Protein AF-A0A1Y3QSV6-F1 (afdb_monomer_lite)

pLDDT: mean 78.5, std 16.82, range [37.03, 97.62]

Radius of gyration: 18.64 Å; chains: 1; bounding box: 68×26×40 Å

Sequence (169 aa):
MNVQTAAFTCRRCGRPLRDPESIQRGIGPVCAGYEAAWQLTQADGGESTIAVTVNDAQAHPTALKHIVCHSPTGMEWGYAGSGPADLALSILAHYLGEEDAVERYLHSSNWVHMEQPVAIRLHHEFKDQFISHWGNSWRITGEQIASWLAYHGIEAPVRDVVYEGRRAL

Secondary structure (DSSP, 8-state):
--------B-TTT-PBP-SHHHHHHTS-HHHHHHHHHHHHHHH-----SEEEEEEETTS--EEPP---SS-TT----SSSSHHHHHHHHHHHHHHHT-HHHHHHHHH-S-GGG-PPPHHHHHHHHHHHHTGGG--SEEEEEHHHHHHHHHHTT---PPP-EEEEEEE--

Structure (mmCIF, N/CA/C/O backbone):
data_AF-A0A1Y3QSV6-F1
#
_entry.id   AF-A0A1Y3QSV6-F1
#
loop_
_atom_site.group_PDB
_atom_site.id
_atom_site.type_symbol
_atom_site.label_atom_id
_atom_site.label_alt_id
_atom_site.label_comp_id
_atom_site.label_asym_id
_atom_site.label_entity_id
_atom_site.label_seq_id
_atom_site.pdbx_PDB_ins_code
_atom_site.Cartn_x
_atom_site.Cartn_y
_atom_site.Cartn_z
_atom_site.occupancy
_atom_site.B_iso_or_equiv
_atom_site.auth_seq_id
_atom_site.auth_comp_id
_atom_site.auth_asym_id
_atom_site.auth_atom_id
_atom_site.pdbx_PDB_model_num
ATOM 1 N N . MET A 1 1 ? 51.320 9.339 -2.775 1.00 37.69 1 MET A N 1
ATOM 2 C CA . MET A 1 1 ? 50.201 10.215 -3.184 1.00 37.69 1 MET A CA 1
ATOM 3 C C . MET A 1 1 ? 48.932 9.389 -3.063 1.00 37.69 1 MET A C 1
ATOM 5 O O . MET A 1 1 ? 48.808 8.411 -3.785 1.00 37.69 1 MET A O 1
ATOM 9 N N . ASN A 1 2 ? 48.071 9.685 -2.085 1.00 37.50 2 ASN A N 1
ATOM 10 C CA . ASN A 1 2 ? 46.799 8.976 -1.921 1.00 37.50 2 ASN A CA 1
ATOM 11 C C . ASN A 1 2 ? 45.857 9.413 -3.041 1.00 37.50 2 ASN A C 1
ATOM 13 O O . ASN A 1 2 ? 45.439 10.568 -3.076 1.00 37.50 2 ASN A O 1
ATOM 17 N N . VAL A 1 3 ? 45.547 8.502 -3.960 1.00 42.47 3 VAL A N 1
ATOM 18 C CA . VAL A 1 3 ? 44.494 8.713 -4.952 1.00 42.47 3 VAL A CA 1
ATOM 19 C C . VAL A 1 3 ? 43.172 8.574 -4.204 1.00 42.47 3 VAL A C 1
ATOM 21 O O . VAL A 1 3 ? 42.756 7.468 -3.872 1.00 42.47 3 VAL A O 1
ATOM 24 N N . GLN A 1 4 ? 42.546 9.700 -3.858 1.00 45.25 4 GLN A N 1
ATOM 25 C CA . GLN A 1 4 ? 41.160 9.710 -3.401 1.00 45.25 4 GLN A CA 1
ATOM 26 C C . GLN A 1 4 ? 40.287 9.224 -4.559 1.00 45.25 4 GLN A C 1
ATOM 28 O O . GLN A 1 4 ? 40.040 9.956 -5.514 1.00 45.25 4 GLN A O 1
ATOM 33 N N . THR A 1 5 ? 39.842 7.973 -4.500 1.00 52.62 5 THR A N 1
ATOM 34 C CA . THR A 1 5 ? 38.820 7.461 -5.409 1.00 52.62 5 THR A CA 1
ATOM 35 C C . THR A 1 5 ? 37.530 8.221 -5.115 1.00 52.62 5 THR A C 1
ATOM 37 O O . THR A 1 5 ? 36.971 8.089 -4.026 1.00 52.62 5 THR A O 1
ATOM 40 N N . ALA A 1 6 ? 37.075 9.059 -6.047 1.00 59.62 6 ALA A N 1
ATOM 41 C CA . ALA A 1 6 ? 35.796 9.741 -5.910 1.00 59.62 6 ALA A CA 1
ATOM 42 C C . ALA A 1 6 ? 34.687 8.688 -5.756 1.00 59.62 6 ALA A C 1
ATOM 44 O O . ALA A 1 6 ? 34.521 7.817 -6.611 1.00 59.62 6 ALA A O 1
ATOM 45 N N . ALA A 1 7 ? 33.955 8.732 -4.643 1.00 71.62 7 ALA A N 1
ATOM 46 C CA . ALA A 1 7 ? 32.805 7.868 -4.437 1.00 71.62 7 ALA A CA 1
ATOM 47 C C . ALA A 1 7 ? 31.663 8.368 -5.330 1.00 71.62 7 ALA A C 1
ATOM 49 O O . ALA A 1 7 ? 30.997 9.350 -5.009 1.00 71.62 7 ALA A O 1
ATOM 50 N N . PHE A 1 8 ? 31.456 7.715 -6.471 1.00 83.69 8 PHE A N 1
ATOM 51 C CA . PHE A 1 8 ? 30.314 7.999 -7.333 1.00 83.69 8 PHE A CA 1
ATOM 52 C C . PHE A 1 8 ? 29.045 7.465 -6.673 1.00 83.69 8 PHE A C 1
ATOM 54 O O . PHE A 1 8 ? 28.980 6.292 -6.305 1.00 83.69 8 PHE A O 1
ATOM 61 N N . THR A 1 9 ? 28.035 8.313 -6.513 1.00 87.00 9 THR A N 1
ATOM 62 C CA . THR A 1 9 ? 26.745 7.948 -5.921 1.00 87.00 9 THR A CA 1
ATOM 63 C C . THR A 1 9 ? 25.612 8.203 -6.903 1.00 87.00 9 THR A C 1
ATOM 65 O O . THR A 1 9 ? 25.689 9.052 -7.788 1.00 87.00 9 THR A O 1
ATOM 68 N N . CYS A 1 10 ? 24.550 7.417 -6.774 1.00 79.75 10 CYS A N 1
ATOM 69 C CA . CYS A 1 10 ? 23.338 7.570 -7.554 1.00 79.75 10 CYS A CA 1
ATOM 70 C C . CYS A 1 10 ? 22.692 8.917 -7.228 1.00 79.75 10 CYS A C 1
ATOM 72 O O . CYS A 1 10 ? 22.276 9.122 -6.089 1.00 79.75 10 CYS A O 1
ATOM 74 N N . ARG A 1 11 ? 22.515 9.791 -8.224 1.00 86.31 11 ARG A N 1
ATOM 75 C CA . ARG A 1 11 ? 21.886 11.111 -8.037 1.00 86.31 11 ARG A CA 1
ATOM 76 C C . ARG A 1 11 ? 20.461 11.062 -7.475 1.00 86.31 11 ARG A C 1
ATOM 78 O O . ARG A 1 11 ? 19.998 12.050 -6.927 1.00 86.31 11 ARG A O 1
ATOM 85 N N . ARG A 1 12 ? 19.775 9.918 -7.610 1.00 67.50 12 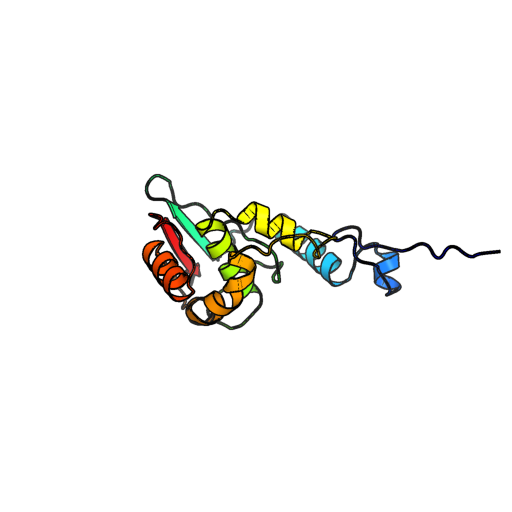ARG A N 1
ATOM 86 C CA . ARG A 1 12 ? 18.395 9.715 -7.140 1.00 67.50 12 ARG A CA 1
ATOM 87 C C . ARG A 1 12 ? 18.299 9.132 -5.730 1.00 67.50 12 ARG A C 1
ATOM 89 O O . ARG A 1 12 ? 17.453 9.563 -4.963 1.00 67.50 12 ARG A O 1
ATOM 96 N N . CYS A 1 13 ? 19.108 8.125 -5.396 1.00 70.06 13 CYS A N 1
ATOM 97 C CA . CYS A 1 13 ? 18.979 7.388 -4.127 1.00 70.06 13 CYS A CA 1
ATOM 98 C C . CYS A 1 13 ? 20.231 7.422 -3.241 1.00 70.06 13 CYS A C 1
ATOM 100 O O . CYS A 1 13 ? 20.280 6.732 -2.228 1.00 70.06 13 CYS A O 1
ATOM 102 N N . GLY A 1 14 ? 21.284 8.135 -3.646 1.00 74.50 14 GLY A N 1
ATOM 103 C CA . GLY A 1 14 ? 22.527 8.285 -2.883 1.00 74.50 14 GLY A CA 1
ATOM 104 C C . GLY A 1 14 ? 23.409 7.032 -2.788 1.00 74.50 14 GLY A C 1
ATOM 105 O O . GLY A 1 14 ? 24.538 7.121 -2.311 1.00 74.50 14 GLY A O 1
ATOM 106 N N . ARG A 1 15 ? 22.952 5.861 -3.259 1.00 78.06 15 ARG A N 1
ATOM 107 C CA . ARG A 1 15 ? 23.725 4.607 -3.176 1.00 78.06 15 ARG A CA 1
ATOM 108 C C . ARG A 1 15 ? 25.003 4.653 -4.030 1.00 78.06 15 ARG A C 1
ATOM 110 O O . ARG A 1 15 ? 24.948 5.191 -5.137 1.00 78.06 15 ARG A O 1
ATOM 117 N N . PRO A 1 16 ? 26.121 4.042 -3.587 1.00 79.25 16 PRO A N 1
ATOM 118 C CA . PRO A 1 16 ? 27.352 3.980 -4.373 1.00 79.25 16 PRO A CA 1
ATOM 119 C C . PRO A 1 16 ? 27.157 3.275 -5.716 1.00 79.25 16 PRO A C 1
ATOM 121 O O . PRO A 1 16 ? 26.569 2.193 -5.787 1.00 79.25 16 PRO A O 1
ATOM 124 N N . LEU A 1 17 ? 27.704 3.86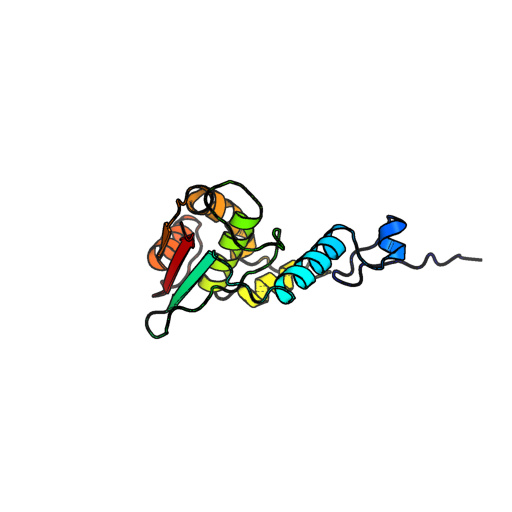6 -6.770 1.00 80.69 17 LEU A N 1
ATOM 125 C CA . LEU A 1 17 ? 27.737 3.320 -8.118 1.00 80.69 17 LEU A CA 1
ATOM 126 C C . LEU A 1 17 ? 29.077 2.624 -8.336 1.00 80.69 17 LEU A C 1
ATOM 128 O O . LEU A 1 17 ? 30.133 3.182 -8.049 1.00 80.69 17 LEU A O 1
ATOM 132 N N . ARG A 1 18 ? 29.017 1.381 -8.813 1.00 81.00 18 ARG A N 1
ATOM 133 C CA . ARG A 1 18 ? 30.202 0.531 -9.034 1.00 81.00 18 ARG A CA 1
ATOM 134 C C . ARG A 1 18 ? 30.380 0.131 -10.493 1.00 81.00 18 ARG A C 1
ATOM 136 O O . ARG A 1 18 ? 31.486 -0.175 -10.913 1.00 81.00 18 ARG A O 1
ATOM 143 N N . ASP A 1 19 ? 29.285 0.132 -11.237 1.00 82.00 19 ASP A N 1
ATOM 144 C CA . ASP A 1 19 ? 29.258 -0.164 -12.659 1.00 82.00 19 ASP A CA 1
ATOM 145 C C . ASP A 1 19 ? 29.623 1.097 -13.477 1.00 82.00 19 ASP A C 1
ATOM 147 O O . ASP A 1 19 ? 29.040 2.157 -13.219 1.00 82.00 19 ASP A O 1
ATOM 151 N N . PRO A 1 20 ? 30.563 1.017 -14.442 1.00 86.06 20 PRO A N 1
ATOM 152 C CA . PRO A 1 20 ? 30.998 2.161 -15.244 1.00 86.06 20 PRO A CA 1
ATOM 153 C C . PRO A 1 20 ? 29.872 2.880 -15.994 1.00 86.06 20 PRO A C 1
ATOM 155 O O . PRO A 1 20 ? 29.874 4.109 -16.034 1.00 86.06 20 PRO A O 1
ATOM 158 N N . GLU A 1 21 ? 28.894 2.151 -16.540 1.00 82.62 21 GLU A N 1
ATOM 159 C CA . GLU A 1 21 ? 27.766 2.751 -17.268 1.00 82.62 21 GLU A CA 1
ATOM 160 C C . GLU A 1 21 ? 26.892 3.585 -16.320 1.00 82.62 21 GLU A C 1
ATOM 162 O O . GLU A 1 21 ? 26.508 4.718 -16.609 1.00 82.62 21 GLU A O 1
ATOM 167 N N . SER A 1 22 ? 26.638 3.056 -15.127 1.00 79.69 22 SER A N 1
ATOM 168 C CA . SER A 1 22 ? 25.887 3.741 -14.079 1.00 79.69 22 SER A CA 1
ATOM 169 C C . SER A 1 22 ? 26.631 4.963 -13.545 1.00 79.69 22 SER A C 1
ATOM 171 O O . SER A 1 22 ? 26.005 6.002 -13.337 1.00 79.69 22 SER A O 1
ATOM 173 N N . ILE A 1 23 ? 27.953 4.861 -13.360 1.00 87.25 23 ILE A N 1
ATOM 174 C CA . ILE A 1 23 ? 28.828 5.982 -12.982 1.00 87.25 23 ILE A CA 1
ATOM 175 C C . ILE A 1 23 ? 28.761 7.082 -14.044 1.00 87.25 23 ILE A C 1
ATOM 177 O O . ILE A 1 23 ? 28.535 8.241 -13.704 1.00 87.25 23 ILE A O 1
ATOM 181 N N . GLN A 1 24 ? 28.886 6.717 -15.321 1.00 89.31 24 GLN A N 1
ATOM 182 C CA . GLN A 1 24 ? 28.803 7.649 -16.444 1.00 89.31 24 GLN A CA 1
ATOM 183 C C . GLN A 1 24 ? 27.430 8.331 -16.520 1.00 89.31 24 GLN A C 1
ATOM 185 O O . GLN A 1 24 ? 27.349 9.533 -16.765 1.00 89.31 24 GLN A O 1
ATOM 190 N N . ARG A 1 25 ? 26.347 7.587 -16.268 1.00 85.06 25 ARG A N 1
ATOM 191 C CA . ARG A 1 25 ? 24.978 8.123 -16.237 1.00 85.06 25 ARG A CA 1
ATOM 192 C C . ARG A 1 25 ? 24.680 8.927 -14.962 1.00 85.06 25 ARG A C 1
ATOM 194 O O . ARG A 1 25 ? 23.694 9.662 -14.921 1.00 85.06 25 ARG A O 1
ATOM 201 N N . GLY A 1 26 ? 25.492 8.780 -13.913 1.00 88.75 26 GLY A N 1
ATOM 202 C CA . GLY A 1 26 ? 25.285 9.381 -12.590 1.00 88.75 26 GLY A CA 1
ATOM 203 C C . GLY A 1 26 ? 24.074 8.824 -11.831 1.00 88.75 26 GLY A C 1
ATOM 204 O O . GLY A 1 26 ? 23.625 9.414 -10.850 1.00 88.75 26 GLY A O 1
ATOM 205 N N . ILE A 1 27 ? 23.501 7.708 -12.283 1.00 83.62 27 ILE A N 1
ATOM 206 C CA . ILE A 1 27 ? 22.283 7.113 -11.728 1.00 83.62 27 ILE A CA 1
ATOM 207 C C . ILE A 1 27 ? 22.311 5.595 -11.923 1.00 83.62 27 ILE A C 1
ATOM 209 O O . ILE A 1 27 ? 22.630 5.088 -13.003 1.00 83.62 27 ILE A O 1
ATOM 213 N N . GLY A 1 28 ? 21.983 4.864 -10.853 1.00 78.75 28 GLY A N 1
ATOM 214 C CA . GLY A 1 28 ? 21.981 3.400 -10.855 1.00 78.75 28 GLY A CA 1
ATOM 215 C C . GLY A 1 28 ? 20.962 2.838 -11.849 1.00 78.75 28 GLY A C 1
ATOM 216 O O . GLY A 1 28 ? 19.971 3.509 -12.123 1.00 78.75 28 GLY A O 1
ATOM 217 N N . PRO A 1 29 ? 21.149 1.613 -12.362 1.00 67.81 29 PRO A N 1
ATOM 218 C CA . PRO A 1 29 ? 20.351 1.081 -13.470 1.00 67.81 29 PRO A CA 1
ATOM 219 C C . PRO A 1 29 ? 18.864 0.978 -13.112 1.00 67.81 29 PRO A C 1
ATOM 221 O O . PRO A 1 29 ? 18.005 1.334 -13.911 1.00 67.81 29 PRO A O 1
ATOM 224 N N . VAL A 1 30 ? 18.561 0.623 -11.861 1.00 66.69 30 VAL A N 1
ATOM 225 C CA . VAL A 1 30 ? 17.188 0.623 -11.339 1.00 66.69 30 VAL A CA 1
ATOM 226 C C . VAL A 1 30 ? 16.618 2.051 -11.294 1.00 66.69 30 VAL A C 1
ATOM 228 O O . VAL A 1 30 ? 15.533 2.301 -11.798 1.00 66.69 30 VAL A O 1
ATOM 231 N N . CYS A 1 31 ? 17.373 3.017 -10.752 1.00 59.41 31 CYS A N 1
ATOM 232 C CA . CYS A 1 31 ? 17.013 4.446 -10.702 1.00 59.41 31 CYS A CA 1
ATOM 233 C C . CYS A 1 31 ? 16.860 5.093 -12.086 1.00 59.41 31 CYS A C 1
ATOM 235 O O . CYS A 1 31 ? 16.003 5.956 -12.249 1.00 59.41 31 CYS A O 1
ATOM 237 N N . ALA A 1 32 ? 17.635 4.645 -13.072 1.00 70.94 32 ALA A N 1
ATOM 238 C CA . ALA A 1 32 ? 17.526 5.057 -14.465 1.00 70.94 32 ALA A CA 1
ATOM 239 C C . ALA A 1 32 ? 16.232 4.535 -15.099 1.00 70.94 32 ALA A C 1
ATOM 241 O O . ALA A 1 32 ? 15.503 5.305 -15.716 1.00 70.94 32 ALA A O 1
ATOM 242 N N . GLY A 1 33 ? 15.909 3.255 -14.878 1.00 58.47 33 GLY A N 1
ATOM 243 C CA . GLY A 1 33 ? 14.621 2.682 -15.271 1.00 58.47 33 GLY A CA 1
ATOM 244 C C . GLY A 1 33 ? 13.446 3.424 -14.629 1.00 58.47 33 GLY A C 1
ATOM 245 O O . GLY A 1 33 ? 12.467 3.726 -15.306 1.00 58.47 33 GLY A O 1
ATOM 246 N N . TYR A 1 34 ? 13.583 3.813 -13.354 1.00 52.81 34 TYR A N 1
ATOM 247 C CA . TYR A 1 34 ? 12.587 4.633 -12.668 1.00 52.81 34 TYR A CA 1
ATOM 248 C C . TYR A 1 34 ? 12.413 6.036 -13.293 1.00 52.81 34 TYR A C 1
ATOM 250 O O . TYR A 1 34 ? 11.296 6.540 -13.304 1.00 52.81 34 TYR A O 1
ATOM 258 N N . GLU A 1 35 ? 13.475 6.712 -13.752 1.00 59.09 35 GLU A N 1
ATOM 259 C CA . GLU A 1 35 ? 13.360 8.030 -14.418 1.00 59.09 35 GLU A CA 1
ATOM 260 C C . GLU A 1 35 ? 12.747 7.909 -15.820 1.00 59.09 35 GLU A C 1
ATOM 262 O O . GLU A 1 35 ? 11.891 8.713 -16.183 1.00 59.09 35 GLU A O 1
ATOM 267 N N . ALA A 1 36 ? 13.133 6.881 -16.578 1.00 57.44 36 ALA A N 1
ATOM 268 C CA . ALA A 1 36 ? 12.598 6.630 -17.913 1.00 57.44 36 ALA A CA 1
ATOM 269 C C . ALA A 1 36 ? 11.094 6.308 -17.879 1.00 57.44 36 ALA A C 1
ATOM 271 O O . ALA A 1 36 ? 10.332 6.854 -18.672 1.00 57.44 36 ALA A O 1
ATOM 272 N N . ALA A 1 37 ? 10.647 5.489 -16.921 1.00 46.25 37 ALA A N 1
ATOM 273 C CA . ALA A 1 37 ? 9.226 5.201 -16.728 1.00 46.25 37 ALA A CA 1
ATOM 274 C C . ALA A 1 37 ? 8.420 6.469 -16.378 1.00 46.25 37 ALA A C 1
ATOM 276 O O . ALA A 1 37 ? 7.366 6.698 -16.959 1.00 46.25 37 ALA A O 1
ATOM 277 N N . TRP A 1 38 ? 8.953 7.337 -15.506 1.00 45.50 38 TRP A N 1
ATOM 278 C CA . TRP A 1 38 ? 8.317 8.605 -15.105 1.00 45.50 38 TRP A CA 1
ATOM 279 C C . TRP A 1 38 ? 8.186 9.638 -16.233 1.00 45.50 38 TRP A C 1
ATOM 281 O O . TRP A 1 38 ? 7.297 10.491 -16.196 1.00 45.50 38 TRP A O 1
ATOM 291 N N . GLN A 1 39 ? 9.095 9.615 -17.209 1.00 45.28 39 GLN A N 1
ATOM 292 C CA . GLN A 1 39 ? 9.024 10.491 -18.381 1.00 45.28 39 GLN A CA 1
ATOM 293 C C . GLN A 1 39 ? 7.994 9.994 -19.403 1.00 45.28 39 GLN A C 1
ATOM 295 O O . GLN A 1 39 ? 7.361 10.816 -20.058 1.00 45.28 39 GLN A O 1
ATOM 300 N N . LEU A 1 40 ? 7.776 8.679 -19.495 1.00 43.91 40 LEU A N 1
ATOM 301 C CA . LEU A 1 40 ? 6.756 8.086 -20.364 1.00 43.91 40 LEU A CA 1
ATOM 302 C C . LEU A 1 40 ? 5.338 8.310 -19.813 1.00 43.91 40 LEU A C 1
ATOM 304 O O . LEU A 1 40 ? 4.449 8.700 -20.560 1.00 43.91 40 LEU A O 1
ATOM 308 N N . THR A 1 41 ? 5.135 8.188 -18.497 1.00 39.50 41 THR A N 1
ATOM 309 C CA . THR A 1 41 ? 3.819 8.410 -17.862 1.00 39.50 41 THR A CA 1
ATOM 310 C C . THR A 1 41 ? 3.374 9.878 -17.825 1.00 39.50 41 THR A C 1
ATOM 312 O O . THR A 1 41 ? 2.200 10.144 -17.602 1.00 39.50 41 THR A O 1
ATOM 315 N N . GLN A 1 42 ? 4.287 10.841 -18.003 1.00 44.06 42 GLN A N 1
ATOM 316 C CA . GLN A 1 42 ? 3.959 12.277 -18.079 1.00 44.06 42 GLN A CA 1
ATOM 317 C C . GLN A 1 42 ? 3.809 12.797 -19.517 1.00 44.06 42 GLN A C 1
ATOM 319 O O . GLN A 1 42 ? 3.255 13.878 -19.711 1.00 44.06 42 GLN A O 1
ATOM 324 N N . ALA A 1 43 ? 4.314 12.065 -20.515 1.00 40.88 43 ALA A N 1
ATOM 325 C CA . ALA A 1 43 ? 4.169 12.425 -21.927 1.00 40.88 43 ALA A CA 1
ATOM 326 C C . ALA A 1 43 ? 2.792 12.025 -22.480 1.00 40.88 43 ALA A C 1
ATOM 328 O O . ALA A 1 43 ? 2.240 12.724 -23.330 1.00 40.88 43 ALA A O 1
ATOM 329 N N . ASP A 1 44 ? 2.212 10.958 -21.933 1.00 40.88 44 ASP A N 1
ATOM 330 C CA . ASP A 1 44 ? 0.901 10.470 -22.321 1.00 40.88 44 ASP A CA 1
ATOM 331 C C . ASP A 1 44 ? -0.126 10.948 -21.294 1.00 40.88 44 ASP A C 1
ATOM 333 O O . ASP A 1 44 ? -0.322 10.336 -20.247 1.00 40.88 44 ASP A O 1
ATOM 337 N N . GLY A 1 45 ? -0.830 12.040 -21.598 1.00 41.22 45 GLY A N 1
ATOM 338 C CA . GLY A 1 45 ? -2.066 12.434 -20.906 1.00 41.22 45 GLY A CA 1
ATOM 339 C C . GLY A 1 45 ? -3.221 11.442 -21.126 1.00 41.22 45 GLY A C 1
ATOM 340 O O . GLY A 1 45 ? -4.353 11.861 -21.352 1.00 41.22 45 GLY A O 1
ATOM 341 N N . GLY A 1 46 ? -2.930 10.140 -21.140 1.00 37.03 46 GLY A N 1
ATOM 342 C CA . GLY A 1 46 ? -3.875 9.050 -21.300 1.00 37.03 46 GLY A CA 1
ATOM 343 C C . GLY A 1 46 ? -4.342 8.556 -19.937 1.00 37.03 46 GLY A C 1
ATOM 344 O O . GLY A 1 46 ? -3.533 8.196 -19.086 1.00 37.03 46 GLY A O 1
ATOM 345 N N . GLU A 1 47 ? -5.657 8.554 -19.742 1.00 42.22 47 GLU A N 1
ATOM 346 C CA . GLU A 1 47 ? -6.367 7.868 -18.661 1.00 42.22 47 GLU A CA 1
ATOM 347 C C . GLU A 1 47 ? -5.701 6.528 -18.311 1.00 42.22 47 GLU A C 1
ATOM 349 O O . GLU A 1 47 ? -5.740 5.574 -19.089 1.00 42.22 47 GLU A O 1
ATOM 354 N N . SER A 1 48 ? -5.092 6.434 -17.127 1.00 41.41 48 SER A N 1
ATOM 355 C CA . SER A 1 48 ? -4.687 5.135 -16.598 1.00 41.41 48 SER A CA 1
ATOM 356 C C . SER A 1 48 ? -5.959 4.349 -16.275 1.00 41.41 48 SER A C 1
ATOM 358 O O . SER A 1 48 ? -6.700 4.693 -15.357 1.00 41.41 48 SER A O 1
ATOM 360 N N . THR A 1 49 ? -6.218 3.286 -17.037 1.00 50.62 49 THR A N 1
ATOM 361 C CA . THR A 1 49 ? -7.363 2.354 -16.936 1.00 50.62 49 THR A CA 1
ATOM 362 C C . THR A 1 49 ? -7.472 1.587 -15.606 1.00 50.62 49 THR A C 1
ATOM 364 O O . THR A 1 49 ? -8.313 0.696 -15.464 1.00 50.62 49 THR A O 1
ATOM 367 N N . ILE A 1 50 ? -6.621 1.917 -14.632 1.00 51.50 50 ILE A N 1
ATOM 368 C CA . ILE A 1 50 ? -6.560 1.344 -13.291 1.00 51.50 50 ILE A CA 1
ATOM 369 C C . ILE A 1 50 ? -6.855 2.466 -12.293 1.00 51.50 50 ILE A C 1
ATOM 371 O O . ILE A 1 50 ? -5.966 3.201 -11.868 1.00 51.50 50 ILE A O 1
ATOM 375 N N . ALA A 1 51 ? -8.124 2.594 -11.907 1.00 61.41 51 ALA A N 1
ATOM 376 C CA . ALA A 1 51 ? -8.529 3.490 -10.832 1.00 61.41 51 ALA A CA 1
ATOM 377 C C . ALA A 1 51 ? -8.568 2.700 -9.520 1.00 61.41 51 ALA A C 1
ATOM 379 O O . ALA A 1 51 ? -9.448 1.857 -9.332 1.00 61.41 51 ALA A O 1
ATOM 380 N N . VAL A 1 52 ? -7.614 2.963 -8.624 1.00 73.94 52 VAL A N 1
ATOM 381 C CA . VAL A 1 52 ? -7.732 2.587 -7.211 1.00 73.94 52 VAL A CA 1
ATOM 382 C C . VAL A 1 52 ? -8.235 3.806 -6.464 1.00 73.94 52 VAL A C 1
ATOM 384 O O . VAL A 1 52 ? -7.518 4.801 -6.349 1.00 73.94 52 VAL A O 1
ATOM 387 N N . THR A 1 53 ? -9.473 3.743 -5.992 1.00 78.19 53 THR A N 1
ATOM 388 C CA . THR A 1 53 ? -10.107 4.854 -5.288 1.00 78.19 53 THR A CA 1
ATOM 389 C C . THR A 1 53 ? -10.220 4.569 -3.807 1.00 78.19 53 THR A C 1
ATOM 391 O O . THR A 1 53 ? -10.539 3.447 -3.408 1.00 78.19 53 THR A O 1
ATOM 394 N N . VAL A 1 54 ? -10.019 5.605 -3.006 1.00 75.88 54 VAL A N 1
ATOM 395 C CA . VAL A 1 54 ? -10.314 5.618 -1.583 1.00 75.88 54 VAL A CA 1
ATOM 396 C C . VAL A 1 54 ? -11.503 6.538 -1.326 1.00 75.88 54 VAL A C 1
ATOM 398 O O . VAL A 1 54 ? -11.571 7.651 -1.844 1.00 75.88 54 VAL A O 1
ATOM 401 N N . ASN A 1 55 ? -12.478 6.042 -0.573 1.00 79.50 55 ASN A N 1
ATOM 402 C CA . ASN A 1 55 ? -13.658 6.789 -0.164 1.00 79.50 55 A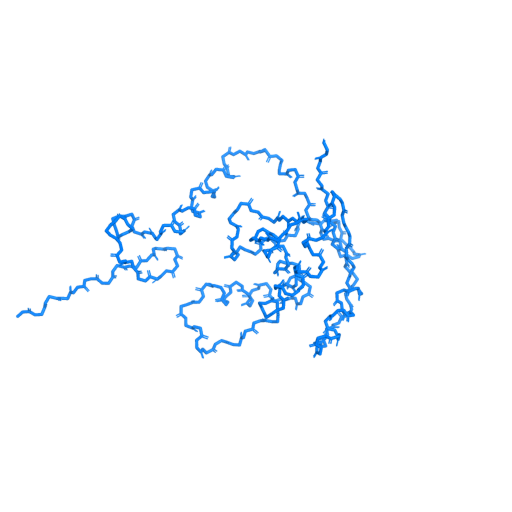SN A CA 1
ATOM 403 C C . ASN A 1 55 ? -13.670 6.868 1.362 1.00 79.50 55 ASN A C 1
ATOM 405 O O . ASN A 1 55 ? -14.069 5.911 2.026 1.00 79.50 55 ASN A O 1
ATOM 409 N N . ASP A 1 56 ? -13.183 7.984 1.899 1.00 69.31 56 ASP A N 1
ATOM 410 C CA . ASP A 1 56 ? -13.422 8.361 3.288 1.00 69.31 56 ASP A CA 1
ATOM 411 C C . ASP A 1 56 ? -14.850 8.903 3.368 1.00 69.31 56 ASP A C 1
ATOM 413 O O . ASP A 1 56 ? -15.212 9.757 2.562 1.00 69.31 56 ASP A O 1
ATOM 417 N N . ALA A 1 57 ? -15.657 8.427 4.320 1.00 53.91 57 ALA A N 1
ATOM 418 C CA . ALA A 1 57 ? -17.122 8.568 4.386 1.00 53.91 57 ALA A CA 1
ATOM 419 C C . ALA A 1 57 ? -17.740 9.988 4.314 1.00 53.91 57 ALA A C 1
ATOM 421 O O . ALA A 1 57 ? -18.950 10.158 4.468 1.00 53.91 57 ALA A O 1
ATOM 422 N N . GLN A 1 58 ? -16.933 11.022 4.091 1.00 46.81 58 GLN A N 1
ATOM 423 C CA . GLN A 1 58 ? -17.305 12.432 3.999 1.00 46.81 58 GLN A CA 1
ATOM 424 C C . GLN A 1 58 ? -16.727 13.130 2.748 1.00 46.81 58 GLN A C 1
ATOM 426 O O . GLN A 1 58 ? -16.937 14.331 2.577 1.00 46.81 58 GLN A O 1
ATOM 431 N N . ALA A 1 59 ? -16.019 12.413 1.867 1.00 53.09 59 ALA A N 1
ATOM 432 C CA . ALA A 1 59 ? -15.356 12.960 0.686 1.00 53.09 59 ALA A CA 1
ATOM 433 C C . ALA A 1 59 ? -15.765 12.228 -0.604 1.00 53.09 59 ALA A C 1
ATOM 435 O O . ALA A 1 59 ? -16.232 11.092 -0.597 1.00 53.09 59 ALA A O 1
ATOM 436 N N . HIS A 1 60 ? -15.590 12.894 -1.747 1.00 56.72 60 HIS A N 1
ATOM 437 C CA . HIS A 1 60 ? -15.661 12.216 -3.041 1.00 56.72 60 HIS A CA 1
ATOM 438 C C . HIS A 1 60 ? -14.544 11.163 -3.136 1.00 56.72 60 HIS A C 1
ATOM 440 O O . HIS A 1 60 ? -13.456 11.432 -2.626 1.00 56.72 60 HIS A O 1
ATOM 446 N N . PRO A 1 61 ? -14.762 10.014 -3.809 1.00 69.56 61 PRO A N 1
ATOM 447 C CA . PRO A 1 61 ? -13.701 9.039 -4.029 1.00 69.56 61 PRO A CA 1
ATOM 448 C C . PRO A 1 61 ? -12.473 9.703 -4.662 1.00 69.56 61 PRO A C 1
ATOM 450 O O . PRO A 1 61 ? -12.576 10.310 -5.731 1.00 69.56 61 PRO A O 1
ATOM 453 N N . THR A 1 62 ? -11.323 9.603 -4.003 1.00 79.25 62 THR A N 1
ATOM 454 C CA . THR A 1 62 ? -10.045 10.135 -4.491 1.00 79.25 62 THR A CA 1
ATOM 455 C C . THR A 1 62 ? -9.144 8.996 -4.947 1.00 79.25 62 THR A C 1
ATOM 457 O O . THR A 1 62 ? -9.326 7.848 -4.548 1.00 79.25 62 THR A O 1
ATOM 460 N N . ALA A 1 63 ? -8.177 9.282 -5.818 1.00 83.75 63 ALA A N 1
ATOM 461 C CA . ALA A 1 63 ? -7.183 8.286 -6.200 1.00 83.75 63 ALA A CA 1
ATOM 462 C C . ALA A 1 63 ? -6.257 7.976 -5.010 1.00 83.75 63 ALA A C 1
ATOM 464 O O . ALA A 1 63 ? -5.747 8.895 -4.367 1.00 83.75 63 ALA A O 1
ATOM 465 N N . LEU A 1 64 ? -6.011 6.692 -4.740 1.00 88.44 64 LEU A N 1
ATOM 466 C CA . LEU A 1 64 ? -5.047 6.271 -3.724 1.00 88.44 64 LEU A CA 1
ATOM 467 C C . LEU A 1 64 ? -3.633 6.715 -4.128 1.00 88.44 64 LEU A C 1
ATOM 469 O O . LEU A 1 64 ? -3.185 6.456 -5.248 1.00 88.44 64 LEU A O 1
ATOM 473 N N . LYS A 1 65 ? -2.905 7.343 -3.198 1.00 89.00 65 LYS A N 1
ATOM 474 C CA . LYS A 1 65 ? -1.495 7.698 -3.393 1.00 89.00 65 LYS A CA 1
ATOM 475 C C . LYS A 1 65 ? -0.661 6.426 -3.567 1.00 89.00 65 LYS A C 1
ATOM 477 O O . LYS A 1 65 ? -0.602 5.596 -2.666 1.00 89.00 65 LYS A O 1
ATOM 482 N N . HIS A 1 66 ? 0.018 6.298 -4.705 1.00 88.19 66 HIS A N 1
ATOM 483 C CA . HIS A 1 66 ? 0.944 5.194 -4.959 1.00 88.19 66 HIS A CA 1
ATOM 484 C C . HIS A 1 66 ? 2.279 5.438 -4.248 1.00 88.19 66 HIS A C 1
ATOM 486 O O . HIS A 1 66 ? 3.031 6.343 -4.608 1.00 88.19 66 HIS A O 1
ATOM 492 N N . ILE A 1 67 ? 2.588 4.600 -3.260 1.00 87.19 67 ILE A N 1
ATOM 493 C CA . ILE A 1 67 ? 3.916 4.520 -2.652 1.00 87.19 67 ILE A CA 1
ATOM 494 C C . ILE A 1 67 ? 4.779 3.572 -3.482 1.00 87.19 67 ILE A C 1
ATOM 496 O O . ILE A 1 67 ? 4.560 2.360 -3.509 1.00 87.19 67 ILE A O 1
ATOM 500 N N . VAL A 1 68 ? 5.783 4.138 -4.149 1.00 84.00 68 VAL A N 1
ATOM 501 C CA . VAL A 1 68 ? 6.670 3.402 -5.054 1.00 84.00 68 VAL A CA 1
ATOM 502 C C . VAL A 1 68 ? 7.798 2.738 -4.259 1.00 84.00 68 VAL A C 1
ATOM 504 O O . VAL A 1 68 ? 8.764 3.401 -3.876 1.00 84.00 68 VAL A O 1
ATOM 507 N N . CYS A 1 69 ? 7.707 1.424 -4.046 1.00 81.25 69 CYS A N 1
ATOM 508 C CA . CYS A 1 69 ? 8.774 0.622 -3.432 1.00 81.25 69 CYS A CA 1
ATOM 509 C C . CYS A 1 69 ? 9.456 -0.285 -4.466 1.00 81.25 69 CYS A C 1
ATOM 511 O O . CYS A 1 69 ? 10.688 -0.322 -4.563 1.00 81.25 69 CYS A O 1
ATOM 513 N N . HIS A 1 70 ? 8.655 -0.990 -5.267 1.00 70.69 70 HIS A N 1
ATOM 514 C CA . HIS A 1 70 ? 9.119 -2.013 -6.199 1.00 70.69 70 HIS A CA 1
ATOM 515 C C . HIS A 1 70 ? 8.676 -1.786 -7.648 1.00 70.69 70 HIS A C 1
ATOM 517 O O . HIS A 1 70 ? 9.380 -2.227 -8.559 1.00 70.69 70 HIS A O 1
ATOM 523 N N . SER A 1 71 ? 7.520 -1.157 -7.881 1.00 69.81 71 SER A N 1
ATOM 524 C CA . SER A 1 71 ? 6.884 -1.057 -9.199 1.00 69.81 71 SER A CA 1
ATOM 525 C C . SER A 1 71 ? 6.788 0.399 -9.665 1.00 69.81 71 SER A C 1
ATOM 527 O O . SER A 1 71 ? 5.853 1.103 -9.295 1.00 69.81 71 SER A O 1
ATOM 529 N N . PRO A 1 72 ? 7.708 0.879 -10.525 1.00 61.22 72 PRO A N 1
ATOM 530 C CA . PRO A 1 72 ? 7.594 2.211 -11.124 1.00 61.22 72 PRO A CA 1
ATOM 531 C C . PRO A 1 72 ? 6.330 2.406 -11.961 1.00 61.22 72 PRO A C 1
ATOM 533 O O . PRO A 1 72 ? 5.923 3.538 -12.190 1.00 61.22 72 PRO A O 1
ATOM 536 N N . THR A 1 73 ? 5.786 1.314 -12.497 1.00 62.84 73 THR A N 1
ATOM 537 C CA . THR A 1 73 ? 4.756 1.324 -13.541 1.00 62.84 73 THR A CA 1
ATOM 538 C C . THR A 1 73 ? 3.339 1.410 -12.986 1.00 62.84 73 THR A C 1
ATOM 540 O O . THR A 1 73 ? 2.401 1.517 -13.765 1.00 62.84 73 THR A O 1
ATOM 543 N N . GLY A 1 74 ? 3.182 1.373 -11.660 1.00 74.62 74 GLY A N 1
ATOM 544 C CA . GLY A 1 74 ? 1.895 1.541 -10.992 1.00 74.62 74 GLY A CA 1
ATOM 545 C C . GLY A 1 74 ? 1.535 0.410 -10.034 1.00 74.62 74 GLY A C 1
ATOM 546 O O . GLY A 1 74 ? 2.274 -0.570 -9.864 1.00 74.62 74 GLY A O 1
ATOM 547 N N . MET A 1 75 ? 0.371 0.592 -9.412 1.00 86.94 75 MET A N 1
ATOM 548 C CA . MET A 1 75 ? -0.303 -0.377 -8.552 1.00 86.94 75 MET A CA 1
ATOM 549 C C . MET A 1 75 ? -1.069 -1.400 -9.396 1.00 86.94 75 MET A C 1
ATOM 551 O O . MET A 1 75 ? -1.774 -1.035 -10.331 1.00 86.94 75 MET A O 1
ATOM 55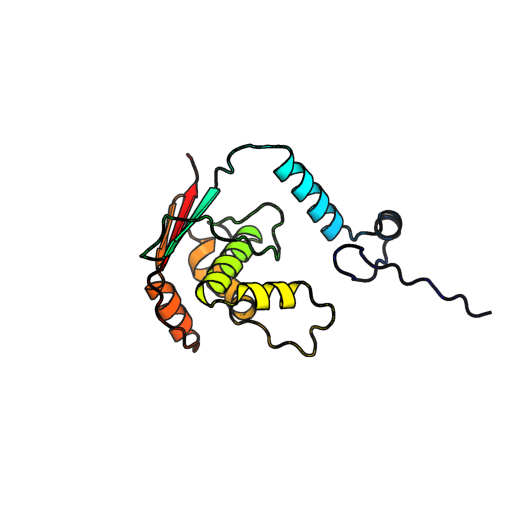5 N N . GLU A 1 76 ? -0.972 -2.676 -9.030 1.00 90.38 76 GLU A N 1
ATOM 556 C CA . GLU A 1 76 ? -1.606 -3.801 -9.735 1.00 90.38 76 GLU A CA 1
ATOM 557 C C . GLU A 1 76 ? -2.182 -4.810 -8.732 1.00 90.38 76 GLU A C 1
ATOM 559 O O . GLU A 1 76 ? -1.926 -4.713 -7.535 1.00 90.38 76 GLU A O 1
ATOM 564 N N . TRP A 1 77 ? -2.950 -5.797 -9.197 1.00 93.00 77 TRP A N 1
ATOM 565 C CA . TRP A 1 77 ? -3.495 -6.881 -8.363 1.00 93.00 77 TRP A CA 1
ATOM 566 C C . TRP A 1 77 ? -3.791 -8.154 -9.169 1.00 93.00 77 TRP A C 1
ATOM 568 O O . TRP A 1 77 ? -3.711 -8.167 -10.401 1.00 93.00 77 TRP A O 1
ATOM 578 N N . GLY A 1 78 ? -4.150 -9.233 -8.467 1.00 89.31 78 GLY A N 1
ATOM 579 C CA . GLY A 1 78 ? -4.572 -10.507 -9.062 1.00 89.31 78 GLY A CA 1
ATOM 580 C C . GLY A 1 78 ? -3.433 -11.447 -9.463 1.00 89.31 78 GLY A C 1
ATOM 581 O O . GLY A 1 78 ? -3.657 -12.407 -10.196 1.00 89.31 78 GLY A O 1
ATOM 582 N N . TYR A 1 79 ? -2.208 -11.166 -9.018 1.00 85.06 79 TYR A N 1
ATOM 583 C CA . TYR A 1 79 ? -1.053 -12.050 -9.159 1.00 85.06 79 TYR A CA 1
ATOM 584 C C . TYR A 1 79 ? -0.015 -11.751 -8.071 1.00 85.06 79 TYR A C 1
ATOM 586 O O . TYR A 1 79 ? -0.087 -10.726 -7.396 1.00 85.06 79 TYR A O 1
ATOM 594 N N . ALA A 1 80 ? 0.979 -12.623 -7.905 1.00 81.06 80 ALA A N 1
ATOM 595 C CA . ALA A 1 80 ? 2.122 -12.344 -7.040 1.00 81.06 80 ALA A CA 1
ATOM 596 C C . ALA A 1 80 ? 3.148 -11.464 -7.777 1.00 81.06 80 ALA A C 1
ATOM 598 O O . ALA A 1 80 ? 3.670 -11.863 -8.817 1.00 81.06 80 ALA A O 1
ATOM 599 N N . GLY A 1 81 ? 3.479 -10.282 -7.249 1.00 86.62 81 GLY A N 1
ATOM 600 C CA . GLY A 1 81 ? 4.507 -9.431 -7.859 1.00 86.62 81 GLY A CA 1
ATOM 601 C C . GLY A 1 81 ? 4.692 -8.063 -7.207 1.00 86.62 81 GLY A C 1
ATOM 602 O O . GLY A 1 81 ? 4.092 -7.761 -6.176 1.00 86.62 81 GLY A O 1
ATOM 603 N N . SER A 1 82 ? 5.524 -7.234 -7.843 1.00 88.38 82 SER A N 1
ATOM 604 C CA . SER A 1 82 ? 5.903 -5.898 -7.362 1.00 88.38 82 SER A CA 1
ATOM 605 C C . SER A 1 82 ? 4.757 -4.884 -7.367 1.00 88.38 82 SER A C 1
ATOM 607 O O . SER A 1 82 ? 4.616 -4.137 -6.410 1.00 88.38 82 SER A O 1
ATOM 609 N N . GLY A 1 83 ? 3.918 -4.859 -8.409 1.00 89.12 83 GLY A N 1
ATOM 610 C CA . GLY A 1 83 ? 2.759 -3.954 -8.469 1.00 89.12 83 GLY A CA 1
ATOM 611 C C . GLY A 1 83 ? 1.722 -4.227 -7.366 1.00 89.12 83 GLY A C 1
ATOM 612 O O . GLY A 1 83 ? 1.322 -3.291 -6.676 1.00 89.12 83 GLY A O 1
ATOM 613 N N . PRO A 1 84 ? 1.357 -5.499 -7.114 1.00 93.00 84 PRO A N 1
ATOM 614 C CA . PRO A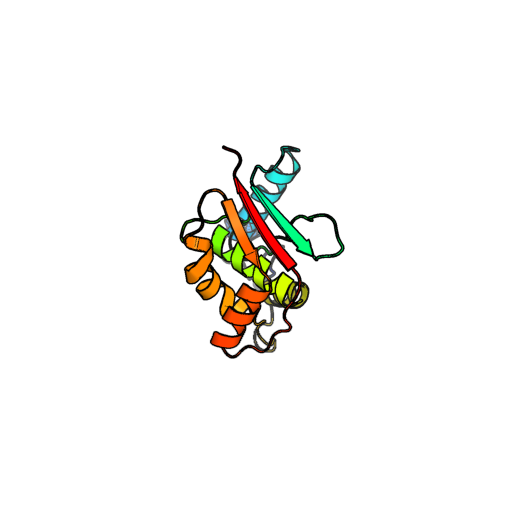 1 84 ? 0.570 -5.900 -5.947 1.00 93.00 84 PRO A CA 1
ATOM 615 C C . PRO A 1 84 ? 1.221 -5.545 -4.607 1.00 93.00 84 PRO A C 1
ATOM 617 O O . PRO A 1 84 ? 0.524 -5.142 -3.677 1.00 93.00 84 PRO A O 1
ATOM 620 N N . ALA A 1 85 ? 2.547 -5.679 -4.489 1.00 93.56 85 ALA A N 1
ATOM 621 C CA . ALA A 1 85 ? 3.262 -5.297 -3.270 1.00 93.56 85 ALA A CA 1
ATOM 622 C C . ALA A 1 85 ? 3.160 -3.787 -3.003 1.00 93.56 85 ALA A C 1
ATOM 624 O O . ALA A 1 85 ? 2.860 -3.385 -1.881 1.00 93.56 85 ALA A O 1
ATOM 625 N N . ASP A 1 86 ? 3.332 -2.961 -4.035 1.00 94.00 86 ASP A N 1
ATOM 626 C CA . ASP A 1 86 ? 3.185 -1.509 -3.923 1.00 94.00 86 ASP A CA 1
ATOM 627 C C . ASP A 1 86 ? 1.736 -1.101 -3.618 1.00 94.00 86 ASP A C 1
ATOM 629 O O . ASP A 1 86 ? 1.519 -0.181 -2.830 1.00 94.00 86 ASP A O 1
ATOM 633 N N . LEU A 1 87 ? 0.735 -1.803 -4.166 1.00 94.81 87 LEU A N 1
ATOM 634 C CA . LEU A 1 87 ? -0.667 -1.576 -3.803 1.00 94.81 87 LEU A CA 1
ATOM 635 C C . LEU A 1 87 ? -0.927 -1.901 -2.324 1.00 94.81 87 LEU A C 1
ATOM 637 O O . LEU A 1 87 ? -1.575 -1.117 -1.634 1.00 94.81 87 LEU A O 1
ATOM 641 N N . ALA A 1 88 ? -0.385 -3.009 -1.810 1.00 97.19 88 ALA A N 1
ATOM 642 C CA . ALA A 1 88 ? -0.510 -3.354 -0.392 1.00 97.19 88 ALA A CA 1
ATOM 643 C C . ALA A 1 88 ? 0.138 -2.306 0.504 1.00 97.19 88 ALA A C 1
ATOM 645 O O . ALA A 1 88 ? -0.462 -1.881 1.490 1.00 97.19 88 ALA A O 1
ATOM 646 N N . LEU A 1 89 ? 1.343 -1.866 0.140 1.00 96.94 89 LEU A N 1
ATOM 647 C CA . LEU A 1 89 ? 2.056 -0.844 0.887 1.00 96.94 89 LEU A CA 1
ATOM 648 C C . LEU A 1 89 ? 1.284 0.478 0.889 1.00 96.94 89 LEU A C 1
ATOM 650 O O . LEU A 1 89 ? 1.151 1.098 1.938 1.00 96.94 89 LEU A O 1
ATOM 654 N N . SER A 1 90 ? 0.728 0.868 -0.259 1.00 95.69 90 SER A N 1
ATOM 655 C CA . SER A 1 90 ? -0.055 2.098 -0.414 1.00 95.69 90 SER A CA 1
ATOM 656 C C . SER A 1 90 ? -1.341 2.071 0.419 1.00 95.69 90 SER A C 1
ATOM 658 O O . SER A 1 90 ? -1.629 3.037 1.123 1.00 95.69 90 SER A O 1
ATOM 660 N N . ILE A 1 91 ? -2.087 0.955 0.406 1.00 96.25 91 ILE A N 1
ATOM 661 C CA . ILE A 1 91 ? -3.303 0.791 1.223 1.00 96.25 91 ILE A CA 1
ATOM 662 C C . ILE A 1 91 ? -2.964 0.849 2.714 1.00 96.25 91 ILE A C 1
ATOM 664 O O . ILE A 1 91 ? -3.602 1.598 3.452 1.00 96.25 91 ILE A O 1
ATOM 668 N N . LEU A 1 92 ? -1.974 0.073 3.170 1.00 97.62 92 LEU A N 1
ATOM 669 C CA . LEU A 1 92 ? -1.628 0.021 4.592 1.00 97.62 92 LEU A CA 1
ATOM 670 C C . LEU A 1 92 ? -1.078 1.354 5.092 1.00 97.62 92 LEU A C 1
ATOM 672 O O . LEU A 1 92 ? -1.476 1.801 6.164 1.00 97.62 92 LEU A O 1
ATOM 676 N N . ALA A 1 93 ? -0.213 2.009 4.317 1.00 96.56 93 ALA A N 1
ATOM 677 C CA . ALA A 1 93 ? 0.332 3.305 4.690 1.00 96.56 93 ALA A CA 1
ATOM 678 C C . ALA A 1 93 ? -0.771 4.360 4.805 1.00 96.56 93 ALA A C 1
ATOM 680 O O . ALA A 1 93 ? -0.833 5.043 5.822 1.00 96.56 93 ALA A O 1
ATOM 681 N N . HIS A 1 94 ? -1.686 4.425 3.830 1.00 96.00 94 HIS A N 1
ATOM 682 C CA . HIS A 1 94 ? -2.831 5.332 3.899 1.00 96.00 94 HIS A CA 1
ATOM 683 C C . HIS A 1 94 ? -3.736 5.026 5.093 1.00 96.00 94 HIS A C 1
ATOM 685 O O . HIS A 1 94 ? -4.130 5.925 5.837 1.00 96.00 94 HIS A O 1
ATOM 691 N N . TYR A 1 95 ? -4.051 3.748 5.315 1.00 95.75 95 TYR A N 1
ATOM 692 C CA . TYR A 1 95 ? -4.921 3.330 6.409 1.00 95.75 95 TYR A CA 1
ATOM 693 C C . TYR A 1 95 ? -4.341 3.691 7.784 1.00 95.75 95 TYR A C 1
ATOM 695 O O . TYR A 1 95 ? -5.070 4.175 8.652 1.00 95.75 95 TYR A O 1
ATOM 703 N N . LEU A 1 96 ? -3.036 3.496 7.967 1.00 95.62 96 LEU A N 1
ATOM 704 C CA . LEU A 1 96 ? -2.333 3.731 9.228 1.00 95.62 96 LEU A CA 1
ATOM 705 C C . LEU A 1 96 ? -1.868 5.185 9.414 1.00 95.62 96 LEU A C 1
ATOM 707 O O . LEU A 1 96 ? -1.436 5.535 10.509 1.00 95.62 96 LEU A O 1
ATOM 711 N N . GLY A 1 97 ? -1.963 6.033 8.382 1.00 94.50 97 GLY A N 1
ATOM 712 C CA . GLY A 1 97 ? -1.401 7.389 8.409 1.00 94.50 97 GLY A CA 1
ATOM 713 C C . GLY A 1 97 ? 0.132 7.388 8.427 1.00 94.50 97 GLY A C 1
ATOM 714 O O . GLY A 1 97 ? 0.760 8.246 9.048 1.00 94.50 97 GLY A O 1
ATOM 715 N N . GLU A 1 98 ? 0.743 6.371 7.818 1.00 95.69 98 GLU A N 1
ATOM 716 C CA . GLU A 1 98 ? 2.187 6.145 7.807 1.00 95.69 98 GLU A CA 1
ATOM 717 C C . GLU A 1 98 ? 2.853 6.581 6.494 1.00 95.69 98 GLU A C 1
ATOM 719 O O . GLU A 1 98 ? 4.038 6.314 6.317 1.00 95.69 98 GLU A O 1
ATOM 724 N N . GLU A 1 99 ? 2.162 7.248 5.565 1.00 92.94 99 GLU A N 1
ATOM 725 C CA . GLU A 1 99 ? 2.696 7.562 4.229 1.00 92.94 99 GLU A CA 1
ATOM 726 C C . GLU A 1 99 ? 4.055 8.272 4.290 1.00 92.94 99 GLU A C 1
ATOM 728 O O . GLU A 1 99 ? 5.021 7.824 3.671 1.00 92.94 99 GLU A O 1
ATOM 733 N N . ASP A 1 100 ? 4.167 9.320 5.109 1.00 90.69 100 ASP A N 1
ATOM 734 C CA . ASP A 1 100 ? 5.420 10.061 5.294 1.00 90.69 100 ASP A CA 1
ATOM 735 C C . ASP A 1 100 ? 6.496 9.215 5.988 1.00 90.69 100 ASP A C 1
ATOM 737 O O . ASP A 1 100 ? 7.690 9.334 5.700 1.00 90.69 100 ASP A O 1
ATOM 741 N N . ALA A 1 101 ? 6.103 8.363 6.939 1.00 92.19 101 ALA A N 1
ATOM 742 C CA . ALA A 1 101 ? 7.032 7.481 7.638 1.00 92.19 101 ALA A CA 1
ATOM 743 C C . ALA A 1 101 ? 7.597 6.417 6.689 1.00 92.19 101 ALA A C 1
ATOM 745 O O . ALA A 1 101 ? 8.800 6.159 6.709 1.00 92.19 101 ALA A O 1
ATOM 746 N N . VAL A 1 102 ? 6.749 5.863 5.825 1.00 92.94 102 VAL A N 1
ATOM 747 C CA . VAL A 1 102 ? 7.097 4.898 4.784 1.00 92.94 102 VAL A CA 1
ATOM 748 C C . VAL A 1 102 ? 8.010 5.529 3.743 1.00 92.94 102 VAL A C 1
ATOM 750 O O . VAL A 1 102 ? 9.063 4.966 3.464 1.00 92.94 102 VAL A O 1
ATOM 753 N N . GLU A 1 103 ? 7.682 6.706 3.210 1.00 88.94 103 GLU A N 1
ATOM 754 C CA . GLU A 1 103 ? 8.546 7.389 2.238 1.00 88.94 103 GLU A CA 1
ATOM 755 C C . GLU A 1 103 ? 9.914 7.725 2.834 1.00 88.94 103 GLU A C 1
ATOM 757 O O . GLU A 1 103 ? 10.951 7.438 2.229 1.00 88.94 103 GLU A O 1
ATOM 762 N N . ARG A 1 104 ? 9.941 8.269 4.058 1.00 87.06 104 ARG A N 1
ATOM 763 C CA . ARG A 1 104 ? 11.205 8.526 4.757 1.00 87.06 104 ARG A CA 1
ATOM 764 C C . ARG A 1 104 ? 11.991 7.250 4.980 1.00 87.06 104 ARG A C 1
ATOM 766 O O . ARG A 1 104 ? 13.206 7.283 4.814 1.00 87.06 104 ARG A O 1
ATOM 773 N N . TYR A 1 105 ? 11.322 6.159 5.357 1.00 88.19 105 TYR A N 1
ATOM 774 C CA . TYR A 1 105 ? 11.955 4.855 5.483 1.00 88.19 105 TYR A CA 1
ATOM 775 C C . TYR A 1 105 ? 12.582 4.498 4.132 1.00 88.19 105 TYR A C 1
ATOM 777 O O . TYR A 1 105 ? 13.801 4.521 4.039 1.00 88.19 105 TYR A O 1
ATOM 785 N N . LEU A 1 106 ? 11.790 4.345 3.064 1.00 85.12 106 LEU A N 1
ATOM 786 C CA . LEU A 1 106 ? 12.222 3.931 1.719 1.00 85.12 106 LEU A CA 1
ATOM 787 C C . LEU A 1 106 ? 13.377 4.753 1.111 1.00 85.12 106 LEU A C 1
ATOM 789 O O . LEU A 1 106 ? 14.188 4.212 0.350 1.00 85.12 106 LEU A O 1
ATOM 793 N N . HIS A 1 107 ? 13.464 6.045 1.432 1.00 79.75 107 HIS A N 1
ATOM 794 C CA . HIS A 1 107 ? 14.452 6.965 0.863 1.00 79.75 107 HIS A CA 1
ATOM 795 C C . HIS A 1 107 ? 15.619 7.310 1.798 1.00 79.75 107 HIS A C 1
ATOM 797 O O . HIS A 1 107 ? 16.544 8.017 1.385 1.00 79.75 107 HIS A O 1
ATOM 803 N N . SER A 1 108 ? 15.626 6.813 3.036 1.00 77.50 108 SER A N 1
ATOM 804 C CA . SER A 1 108 ? 16.722 7.070 3.967 1.00 77.50 108 SER A CA 1
ATOM 805 C C . SER A 1 108 ? 18.007 6.374 3.517 1.00 77.50 108 SER A C 1
ATOM 807 O O . SER A 1 108 ? 18.009 5.271 2.982 1.00 77.50 108 SER A O 1
ATOM 809 N N . SER A 1 109 ? 19.152 7.014 3.752 1.00 68.44 109 SER A N 1
ATOM 810 C CA . SER A 1 109 ? 20.461 6.350 3.647 1.00 68.44 109 SER A CA 1
ATOM 811 C C . SER A 1 109 ? 20.904 5.735 4.981 1.00 68.44 109 SER A C 1
ATOM 813 O O . SER A 1 109 ? 21.896 5.010 5.017 1.00 68.44 109 SER A O 1
ATOM 815 N N . ASN A 1 110 ? 20.183 6.020 6.073 1.00 63.97 110 ASN A N 1
ATOM 816 C CA . ASN A 1 110 ? 20.560 5.687 7.445 1.00 63.97 110 ASN A CA 1
ATOM 817 C C . ASN A 1 110 ? 19.482 4.844 8.148 1.00 63.97 110 ASN A C 1
ATOM 819 O O . ASN A 1 110 ? 18.827 5.275 9.094 1.00 63.97 110 ASN A O 1
ATOM 823 N N . TRP A 1 111 ? 19.308 3.621 7.658 1.00 63.19 111 TRP A N 1
ATOM 824 C CA . TRP A 1 111 ? 18.286 2.661 8.093 1.00 63.19 111 TRP A CA 1
ATOM 825 C C . TRP A 1 111 ? 18.454 2.154 9.527 1.00 63.19 111 TRP A C 1
ATOM 827 O O . TRP A 1 111 ? 17.515 1.626 10.108 1.00 63.19 111 TRP A O 1
ATOM 837 N N . VAL A 1 112 ? 19.650 2.302 10.103 1.00 61.16 112 VAL A N 1
ATOM 838 C CA . VAL A 1 112 ? 20.042 1.657 11.368 1.00 61.16 112 VAL A CA 1
ATOM 839 C C . VAL A 1 112 ? 19.379 2.305 12.595 1.00 61.16 112 VAL A C 1
ATOM 841 O O . VAL A 1 112 ? 19.369 1.717 13.671 1.00 61.16 112 VAL A O 1
ATOM 844 N N . HIS A 1 113 ? 18.795 3.497 12.444 1.00 67.62 113 HIS A N 1
ATOM 845 C CA . HIS A 1 113 ? 18.195 4.261 13.546 1.00 67.62 113 HIS A CA 1
ATOM 846 C C . HIS A 1 113 ? 16.713 4.587 13.348 1.00 67.62 113 HIS A C 1
ATOM 848 O O . HIS A 1 113 ? 16.155 5.363 14.119 1.00 67.62 113 HIS A O 1
ATOM 854 N N . MET A 1 114 ? 16.079 4.033 12.316 1.00 74.56 114 MET A N 1
ATOM 855 C CA . MET A 1 114 ? 14.677 4.308 12.029 1.00 74.56 114 MET A CA 1
ATOM 856 C C . MET A 1 114 ? 13.815 3.125 12.434 1.00 74.56 114 MET A C 1
ATOM 858 O O . MET A 1 114 ? 14.050 1.995 12.009 1.00 74.56 114 MET A O 1
ATOM 862 N N . GLU A 1 115 ? 12.795 3.409 13.235 1.00 84.88 115 GLU A N 1
ATOM 863 C CA . GLU A 1 115 ? 11.717 2.462 13.468 1.00 84.88 115 GLU A CA 1
ATOM 864 C C . GLU A 1 115 ? 11.027 2.147 12.137 1.00 84.88 115 GLU A C 1
ATOM 866 O O . GLU A 1 115 ? 10.747 3.040 11.332 1.00 84.88 115 GLU A O 1
ATOM 871 N N . GLN A 1 116 ? 10.825 0.858 11.874 1.00 90.31 116 GLN A N 1
ATOM 872 C CA . GLN A 1 116 ? 10.221 0.394 10.635 1.00 90.31 116 GLN A CA 1
ATOM 873 C C . GLN A 1 116 ? 8.696 0.575 10.710 1.00 90.31 116 GLN A C 1
ATOM 875 O O . GLN A 1 116 ? 8.084 -0.021 11.601 1.00 90.31 116 GLN A O 1
ATOM 880 N N . PRO A 1 117 ? 8.074 1.324 9.778 1.00 95.12 117 PRO A N 1
ATOM 881 C CA . PRO A 1 117 ? 6.623 1.501 9.746 1.00 95.12 117 PRO A CA 1
ATOM 882 C C . PRO A 1 117 ? 5.883 0.165 9.686 1.00 95.12 117 PRO A C 1
ATOM 884 O O . PRO A 1 117 ? 6.362 -0.804 9.081 1.00 95.12 117 PRO A O 1
ATOM 887 N N . VAL A 1 118 ? 4.692 0.103 10.274 1.00 96.62 118 VAL A N 1
ATOM 888 C CA . VAL A 1 118 ? 3.869 -1.109 10.269 1.00 96.62 118 VAL A CA 1
ATOM 889 C C . VAL A 1 118 ? 3.510 -1.527 8.844 1.00 96.62 118 VAL A C 1
ATOM 891 O O . VAL A 1 118 ? 3.611 -2.711 8.521 1.00 96.62 118 VAL A O 1
ATOM 894 N N . ALA A 1 119 ? 3.196 -0.572 7.969 1.00 96.94 119 ALA A N 1
ATOM 895 C CA . ALA A 1 119 ? 2.924 -0.816 6.560 1.00 96.94 119 ALA A CA 1
ATOM 896 C C . ALA A 1 119 ? 4.100 -1.523 5.864 1.00 96.94 119 ALA A C 1
ATOM 898 O O . ALA A 1 119 ? 3.893 -2.500 5.148 1.00 96.94 119 ALA A O 1
ATOM 899 N N . ILE A 1 120 ? 5.348 -1.118 6.142 1.00 95.44 120 ILE A N 1
ATOM 900 C CA . ILE A 1 120 ? 6.533 -1.803 5.602 1.00 95.44 120 ILE A CA 1
ATOM 901 C C . ILE A 1 120 ? 6.602 -3.248 6.105 1.00 95.44 120 ILE A C 1
ATOM 903 O O . ILE A 1 120 ? 6.853 -4.152 5.308 1.00 95.44 120 ILE A O 1
ATOM 907 N N . ARG A 1 121 ? 6.366 -3.483 7.401 1.00 96.06 121 ARG A N 1
ATOM 908 C CA . ARG A 1 121 ? 6.439 -4.829 7.996 1.00 96.06 121 ARG A CA 1
ATOM 909 C C . ARG A 1 121 ? 5.407 -5.791 7.414 1.00 96.06 121 ARG A C 1
ATOM 911 O O . ARG A 1 121 ? 5.717 -6.962 7.228 1.00 96.06 121 ARG A O 1
ATOM 918 N N . LEU A 1 122 ? 4.201 -5.300 7.136 1.00 96.31 122 LEU A N 1
ATOM 919 C CA . LEU A 1 122 ? 3.030 -6.142 6.885 1.00 96.31 122 LEU A CA 1
ATOM 920 C C . LEU A 1 122 ? 2.570 -6.193 5.419 1.00 96.31 122 LEU A C 1
ATOM 922 O O . LEU A 1 122 ? 1.772 -7.064 5.069 1.00 96.31 122 LEU A O 1
ATOM 926 N N . HIS A 1 123 ? 3.070 -5.322 4.533 1.00 97.06 123 HIS A N 1
ATOM 927 C CA . HIS A 1 123 ? 2.552 -5.242 3.159 1.00 97.06 123 HIS A CA 1
ATOM 928 C C . HIS A 1 123 ? 2.706 -6.533 2.341 1.00 97.06 123 HIS A C 1
ATOM 930 O O . HIS A 1 123 ? 1.839 -6.828 1.523 1.00 97.06 123 HIS A O 1
ATOM 936 N N . HIS A 1 124 ? 3.762 -7.327 2.542 1.00 94.75 124 HIS A N 1
ATOM 937 C CA . HIS A 1 124 ? 3.916 -8.586 1.806 1.00 94.75 124 HIS A CA 1
ATOM 938 C C . HIS A 1 124 ? 2.864 -9.627 2.204 1.00 94.75 124 HIS A C 1
ATOM 940 O O . HIS A 1 124 ? 2.269 -10.233 1.317 1.00 94.75 124 HIS A O 1
ATOM 946 N N . GLU A 1 125 ? 2.580 -9.778 3.499 1.00 92.56 125 GLU A N 1
ATOM 947 C CA . GLU A 1 125 ? 1.559 -10.711 3.989 1.00 92.56 125 GLU A CA 1
ATOM 948 C C . GLU A 1 125 ? 0.154 -10.255 3.582 1.00 92.56 125 GLU A C 1
ATOM 950 O O . GLU A 1 125 ? -0.637 -11.042 3.065 1.00 92.56 125 GLU A O 1
ATOM 955 N N . PHE A 1 126 ? -0.123 -8.952 3.685 1.00 94.62 126 PHE A N 1
ATOM 956 C CA . PHE A 1 126 ? -1.374 -8.367 3.203 1.00 94.62 126 PHE A CA 1
ATOM 957 C C . PHE A 1 126 ? -1.574 -8.588 1.695 1.00 94.62 126 PHE A C 1
ATOM 959 O O . PHE A 1 126 ? -2.660 -8.963 1.239 1.00 94.62 126 PHE A O 1
ATOM 966 N N . LYS A 1 127 ? -0.508 -8.395 0.907 1.00 95.25 127 LYS A N 1
ATOM 967 C CA . LYS A 1 127 ? -0.489 -8.658 -0.537 1.00 95.25 127 LYS A CA 1
ATOM 968 C C . LYS A 1 127 ? -0.761 -10.127 -0.843 1.00 95.25 127 LYS A C 1
ATOM 970 O O . LYS A 1 127 ? -1.539 -10.417 -1.753 1.00 95.25 127 LYS A O 1
ATOM 975 N N . ASP A 1 128 ? -0.104 -11.042 -0.139 1.00 85.25 128 ASP A N 1
ATOM 976 C CA . ASP A 1 128 ? -0.268 -12.476 -0.370 1.00 85.25 128 ASP A CA 1
ATOM 977 C C . AS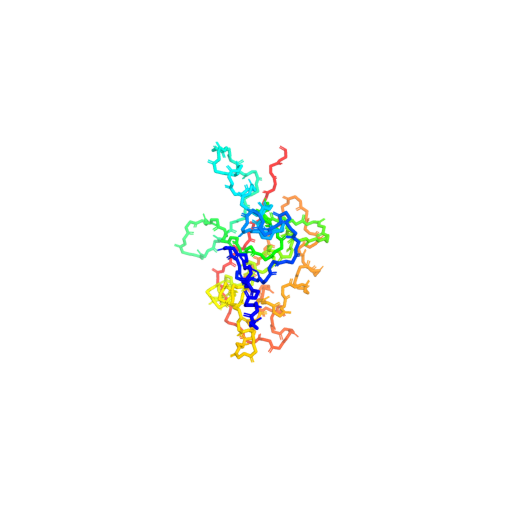P A 1 128 ? -1.683 -12.923 0.012 1.00 85.25 128 ASP A C 1
ATOM 979 O O . ASP A 1 128 ? -2.305 -13.657 -0.744 1.00 85.25 128 ASP A O 1
ATOM 983 N N . GLN A 1 129 ? -2.248 -12.420 1.110 1.00 87.25 129 GLN A N 1
ATOM 984 C CA . GLN A 1 129 ? -3.586 -12.811 1.549 1.00 87.25 129 GLN A CA 1
ATOM 985 C C . GLN A 1 129 ? -4.704 -12.254 0.657 1.00 87.25 129 GLN A C 1
ATOM 987 O O . GLN A 1 129 ? -5.599 -13.001 0.259 1.00 87.25 129 GLN A O 1
ATOM 992 N N . PHE A 1 130 ? -4.667 -10.961 0.323 1.00 90.12 130 PHE A N 1
ATOM 993 C CA . PHE A 1 130 ? -5.769 -10.301 -0.386 1.00 90.12 130 PHE A CA 1
ATOM 994 C C . PHE A 1 130 ? -5.428 -9.989 -1.841 1.00 90.12 130 PHE A C 1
ATOM 996 O O . PHE A 1 130 ? -6.086 -10.469 -2.765 1.00 90.12 130 PHE A O 1
ATOM 1003 N N . ILE A 1 131 ? -4.389 -9.183 -2.051 1.00 92.88 131 ILE A N 1
ATOM 1004 C CA . ILE A 1 131 ? -4.187 -8.454 -3.311 1.00 92.88 131 ILE A CA 1
ATOM 1005 C C . ILE A 1 131 ? -3.827 -9.381 -4.469 1.00 92.88 131 ILE A C 1
ATOM 1007 O O . ILE A 1 131 ? -4.286 -9.188 -5.595 1.00 92.88 131 ILE A O 1
ATOM 1011 N N . SER A 1 132 ? -3.056 -10.429 -4.193 1.00 88.75 132 SER A N 1
ATOM 1012 C CA . SER A 1 132 ? -2.642 -11.412 -5.200 1.00 88.75 132 SER A CA 1
ATOM 1013 C C . SER A 1 132 ? -3.812 -12.235 -5.752 1.00 88.75 132 SER A C 1
ATOM 1015 O O . SER A 1 132 ? -3.660 -12.873 -6.789 1.00 88.75 132 SER A O 1
ATOM 1017 N N . HIS A 1 133 ? -4.978 -12.202 -5.098 1.00 81.75 133 HIS A N 1
ATOM 1018 C CA . HIS A 1 133 ? -6.140 -13.032 -5.427 1.00 81.75 133 HIS A CA 1
ATOM 1019 C C . HIS A 1 133 ? -7.341 -12.239 -5.965 1.00 81.75 133 HIS A C 1
ATOM 1021 O O . HIS A 1 133 ? -8.365 -12.831 -6.307 1.00 81.75 133 HIS A O 1
ATOM 1027 N N . TRP A 1 134 ? -7.254 -10.909 -6.036 1.00 90.00 134 TRP A N 1
ATOM 1028 C CA . TRP A 1 134 ? -8.358 -10.081 -6.521 1.00 90.00 134 TRP A CA 1
ATOM 1029 C C . TRP A 1 134 ? -8.596 -10.224 -8.028 1.00 90.00 134 TRP A C 1
ATOM 1031 O O . TRP A 1 134 ? -7.662 -10.285 -8.824 1.00 90.00 134 TRP A O 1
ATOM 1041 N N . GLY A 1 135 ? -9.874 -10.237 -8.417 1.00 85.38 135 GLY A N 1
ATOM 1042 C CA . GLY A 1 135 ? -10.304 -10.253 -9.816 1.00 85.38 135 GLY A CA 1
ATOM 1043 C C . GLY A 1 135 ? -10.337 -8.859 -10.454 1.00 85.38 135 GLY A C 1
ATOM 1044 O O . GLY A 1 135 ? -9.715 -7.911 -9.981 1.00 85.38 135 GLY A O 1
ATOM 1045 N N . ASN A 1 136 ? -11.113 -8.705 -11.530 1.00 84.38 136 ASN A N 1
ATOM 1046 C CA . ASN A 1 136 ? -11.204 -7.442 -12.283 1.00 84.38 136 ASN A CA 1
ATOM 1047 C C . ASN A 1 136 ? -11.791 -6.270 -11.481 1.00 84.38 136 ASN A C 1
ATOM 1049 O O . ASN A 1 136 ? -11.550 -5.111 -11.818 1.00 84.38 136 ASN A O 1
ATOM 1053 N N . SER A 1 137 ? -12.537 -6.570 -10.421 1.00 85.69 137 SER A N 1
ATOM 1054 C CA . SER A 1 137 ? -13.028 -5.597 -9.455 1.00 85.69 137 SER A CA 1
ATOM 1055 C C . SER A 1 137 ? -12.874 -6.133 -8.041 1.00 85.69 137 SER A C 1
ATOM 1057 O O . SER A 1 137 ? -13.121 -7.318 -7.804 1.00 85.69 137 SER A O 1
ATOM 1059 N N . TRP A 1 138 ? -12.530 -5.262 -7.102 1.00 91.25 138 TRP A N 1
ATOM 1060 C CA . TRP A 1 138 ? -12.396 -5.611 -5.692 1.00 91.25 138 TRP A CA 1
ATOM 1061 C C . TRP A 1 138 ? -12.793 -4.442 -4.795 1.00 91.25 138 TRP A C 1
ATOM 1063 O O . TRP A 1 138 ? -12.862 -3.290 -5.229 1.00 91.25 138 TRP A O 1
ATOM 1073 N N . ARG A 1 139 ? -13.062 -4.774 -3.534 1.00 91.56 139 ARG A N 1
ATOM 1074 C CA . ARG A 1 139 ? -13.381 -3.834 -2.465 1.00 91.56 139 ARG A CA 1
ATOM 1075 C C . ARG A 1 139 ? -12.822 -4.368 -1.154 1.00 91.56 139 ARG A C 1
ATOM 1077 O O . ARG A 1 139 ? -12.989 -5.553 -0.869 1.00 91.56 139 ARG A O 1
ATOM 1084 N N . ILE A 1 140 ? -12.211 -3.498 -0.358 1.00 90.31 140 ILE A N 1
ATOM 1085 C CA . ILE A 1 140 ? -11.824 -3.796 1.022 1.00 90.31 140 ILE A CA 1
ATOM 1086 C C . ILE A 1 140 ? -12.146 -2.601 1.924 1.00 90.31 140 ILE A C 1
ATOM 1088 O O . ILE A 1 140 ? -11.877 -1.451 1.574 1.00 90.31 140 ILE A O 1
ATOM 1092 N N . THR A 1 141 ? -12.789 -2.862 3.060 1.00 89.94 141 THR A N 1
ATOM 1093 C CA . THR A 1 141 ? -13.223 -1.826 4.007 1.00 89.94 141 THR A CA 1
ATOM 1094 C C . THR A 1 141 ? -12.203 -1.618 5.119 1.00 89.94 141 THR A C 1
ATOM 1096 O O . THR A 1 141 ? -11.403 -2.502 5.432 1.00 89.94 141 THR A O 1
ATOM 1099 N N . GLY A 1 142 ? -12.266 -0.458 5.770 1.00 86.88 142 GLY A N 1
ATOM 1100 C CA . GLY A 1 142 ? -11.457 -0.178 6.948 1.00 86.88 142 GLY A CA 1
ATOM 1101 C C . GLY A 1 142 ? -11.702 -1.158 8.094 1.00 86.88 142 GLY A C 1
ATOM 1102 O O . GLY A 1 142 ? -10.754 -1.561 8.751 1.00 86.88 142 GLY A O 1
ATOM 1103 N N . GLU A 1 143 ? -12.932 -1.641 8.276 1.00 86.00 143 GLU A N 1
ATOM 1104 C CA . GLU A 1 143 ? -13.248 -2.692 9.254 1.00 86.00 143 GLU A CA 1
ATOM 1105 C C . GLU A 1 143 ? -12.519 -4.013 8.954 1.00 86.00 143 GLU A C 1
ATOM 1107 O O . GLU A 1 143 ? -11.973 -4.645 9.863 1.00 86.00 143 GLU A O 1
ATOM 1112 N N . GLN A 1 144 ? -12.457 -4.417 7.680 1.00 87.31 144 GLN A N 1
ATOM 1113 C CA . GLN A 1 144 ? -11.713 -5.610 7.266 1.00 87.31 144 GLN A CA 1
ATOM 1114 C C . GLN A 1 144 ? -10.211 -5.438 7.511 1.00 87.31 144 GLN A C 1
ATOM 1116 O O . GLN A 1 144 ? -9.564 -6.363 8.001 1.00 87.31 144 GLN A O 1
ATOM 1121 N N . ILE A 1 145 ? -9.665 -4.253 7.223 1.00 92.75 145 ILE A N 1
ATOM 1122 C CA . ILE A 1 145 ? -8.249 -3.945 7.463 1.00 92.75 145 ILE A CA 1
ATOM 1123 C C . ILE A 1 145 ? -7.952 -3.906 8.967 1.00 92.75 145 ILE A C 1
ATOM 1125 O O . ILE A 1 145 ? -6.987 -4.526 9.401 1.00 92.75 145 ILE A O 1
ATOM 1129 N N . ALA A 1 146 ? -8.788 -3.254 9.778 1.00 90.25 146 ALA A N 1
ATOM 1130 C CA . ALA A 1 146 ? -8.638 -3.211 11.233 1.00 90.25 146 ALA A CA 1
ATOM 1131 C C . ALA A 1 146 ? -8.678 -4.611 11.853 1.00 90.25 146 ALA A C 1
ATOM 1133 O O . ALA A 1 146 ? -7.834 -4.947 12.679 1.00 90.25 146 ALA A O 1
ATOM 1134 N N . SER A 1 147 ? -9.623 -5.449 11.418 1.00 87.06 147 SER A N 1
ATOM 1135 C CA . SER A 1 147 ? -9.740 -6.833 11.890 1.00 87.06 147 SER A CA 1
ATOM 1136 C C . SER A 1 147 ? -8.504 -7.654 11.526 1.00 87.06 147 SER A C 1
ATOM 1138 O O . SER A 1 147 ? -8.002 -8.431 12.338 1.00 87.06 147 SER A O 1
ATOM 1140 N N . TRP A 1 148 ? -7.985 -7.458 10.312 1.00 93.31 148 TRP A N 1
ATOM 1141 C CA . TRP A 1 148 ? -6.755 -8.099 9.867 1.00 93.31 148 TRP A CA 1
ATOM 1142 C C . TRP A 1 148 ? -5.540 -7.632 10.678 1.00 93.31 148 TRP A C 1
ATOM 1144 O O . TRP A 1 148 ? -4.765 -8.461 11.143 1.00 93.31 148 TRP A O 1
ATOM 1154 N N . LEU A 1 149 ? -5.401 -6.329 10.925 1.00 92.56 149 LEU A N 1
ATOM 1155 C CA . LEU A 1 149 ? -4.336 -5.765 11.760 1.00 92.56 149 LEU A CA 1
ATOM 1156 C C . LEU A 1 149 ? -4.398 -6.294 13.200 1.00 92.56 149 LEU A C 1
ATOM 1158 O O . LEU A 1 149 ? -3.369 -6.698 13.741 1.00 92.56 149 LEU A O 1
ATOM 1162 N N . ALA A 1 150 ? -5.596 -6.389 13.782 1.00 88.88 150 ALA A N 1
ATOM 1163 C CA . ALA A 1 150 ? -5.799 -6.940 15.120 1.00 88.88 150 ALA A CA 1
ATOM 1164 C C . ALA A 1 150 ? -5.367 -8.413 15.215 1.00 88.88 150 ALA A C 1
ATOM 1166 O O . ALA A 1 150 ? -4.740 -8.805 16.199 1.00 88.88 150 ALA A O 1
ATOM 1167 N N . TYR A 1 151 ? -5.622 -9.220 14.176 1.00 82.12 151 TYR A N 1
ATOM 1168 C CA . TYR A 1 151 ? -5.113 -10.597 14.091 1.00 82.12 151 TYR A CA 1
ATOM 1169 C C . TYR A 1 151 ? -3.572 -10.658 14.091 1.00 82.12 151 TYR A C 1
ATOM 1171 O O . TYR A 1 151 ? -2.995 -11.592 14.643 1.00 82.12 151 TYR A O 1
ATOM 1179 N N . HIS A 1 152 ? -2.903 -9.633 13.553 1.00 88.38 152 HIS A N 1
ATOM 1180 C CA . HIS A 1 152 ? -1.440 -9.483 13.573 1.00 88.38 152 HIS A CA 1
ATOM 1181 C C . HIS A 1 152 ? -0.923 -8.740 14.820 1.00 88.38 152 HIS A C 1
ATOM 1183 O O . HIS A 1 152 ? 0.244 -8.351 14.873 1.00 88.38 152 HIS A O 1
ATOM 1189 N N . GLY A 1 153 ? -1.773 -8.527 15.832 1.00 91.50 153 GLY A N 1
ATOM 1190 C CA . GLY A 1 153 ? -1.403 -7.860 17.082 1.00 91.50 153 GLY A CA 1
ATOM 1191 C C . GLY A 1 153 ? -1.162 -6.354 16.951 1.00 91.50 153 GLY A C 1
ATOM 1192 O O . GLY A 1 153 ? -0.518 -5.767 17.818 1.00 91.50 153 GLY A O 1
ATOM 1193 N N . ILE A 1 154 ? -1.650 -5.727 15.878 1.00 94.00 154 ILE A N 1
ATOM 1194 C CA . ILE A 1 154 ? -1.583 -4.280 15.676 1.00 94.00 154 ILE A CA 1
ATOM 1195 C C . ILE A 1 154 ? -2.918 -3.658 16.076 1.00 94.00 154 ILE A C 1
ATOM 1197 O O . ILE A 1 154 ? -3.955 -3.930 15.472 1.00 94.00 154 ILE A O 1
ATOM 1201 N N . GLU A 1 155 ? -2.882 -2.780 17.073 1.00 89.94 155 GLU A N 1
ATOM 1202 C CA . GLU A 1 155 ? -4.029 -1.955 17.433 1.00 89.94 155 GLU A CA 1
ATOM 1203 C C . GLU A 1 155 ? -4.111 -0.757 16.479 1.00 89.94 155 GLU A C 1
ATOM 1205 O O . GLU A 1 155 ? -3.208 0.077 16.425 1.00 89.94 155 GLU A O 1
ATOM 1210 N N . ALA A 1 156 ? -5.188 -0.683 15.699 1.00 87.88 156 ALA A N 1
ATOM 1211 C CA . ALA A 1 156 ? -5.463 0.428 14.797 1.00 87.88 156 ALA A CA 1
ATOM 1212 C C . ALA A 1 156 ? -6.937 0.840 14.924 1.00 87.88 156 ALA A C 1
ATOM 1214 O O . ALA A 1 156 ? -7.802 -0.033 15.053 1.00 87.88 156 ALA A O 1
ATOM 1215 N N . PRO A 1 157 ? -7.257 2.145 14.872 1.00 85.50 157 PRO A N 1
ATOM 1216 C CA . PRO A 1 157 ? -8.642 2.589 14.892 1.00 85.50 157 PRO A CA 1
ATOM 1217 C C . PRO A 1 157 ? -9.375 2.055 13.661 1.00 85.50 157 PRO A C 1
ATOM 1219 O O . PRO A 1 157 ? -8.819 2.021 12.561 1.00 85.50 157 PRO A O 1
ATOM 1222 N N . VAL A 1 158 ? -10.640 1.667 13.829 1.00 86.88 158 VAL A N 1
ATOM 1223 C CA . VAL A 1 158 ? -11.518 1.387 12.690 1.00 86.88 158 VAL A CA 1
ATOM 1224 C C . VAL A 1 158 ? -11.800 2.712 11.990 1.00 86.88 158 VAL A C 1
ATOM 1226 O O . VAL A 1 158 ? -12.388 3.617 12.581 1.00 86.88 158 VAL A O 1
ATOM 1229 N N . ARG A 1 159 ? -11.357 2.836 10.739 1.00 88.50 159 ARG A N 1
ATOM 1230 C CA . ARG A 1 159 ? -11.647 4.001 9.897 1.00 88.50 159 ARG A CA 1
ATOM 1231 C C . ARG A 1 159 ? -12.831 3.695 8.989 1.00 88.50 159 ARG A C 1
ATOM 1233 O O . ARG A 1 159 ? -12.889 2.620 8.394 1.00 88.50 159 ARG A O 1
ATOM 1240 N N . ASP A 1 160 ? -13.738 4.656 8.850 1.00 89.56 160 ASP A N 1
ATOM 1241 C CA . ASP A 1 160 ? -14.829 4.591 7.874 1.00 89.56 160 ASP A CA 1
ATOM 1242 C C . ASP A 1 160 ? -14.301 4.966 6.481 1.00 89.56 160 ASP A C 1
ATOM 1244 O O . ASP A 1 160 ? -14.452 6.089 5.994 1.00 89.56 160 ASP A O 1
ATOM 1248 N N . VAL A 1 161 ? -13.558 4.020 5.907 1.00 86.31 161 VAL A N 1
ATOM 1249 C CA . VAL A 1 161 ? -12.865 4.140 4.627 1.00 86.31 161 VAL A CA 1
ATOM 1250 C C . VAL A 1 161 ? -13.097 2.887 3.793 1.00 86.31 161 VAL A C 1
ATOM 1252 O O . VAL A 1 161 ? -13.124 1.765 4.309 1.00 86.31 161 VAL A O 1
ATOM 1255 N N . VAL A 1 162 ? -13.250 3.063 2.485 1.00 89.00 162 VAL A N 1
ATOM 1256 C CA . VAL A 1 162 ? -13.370 1.960 1.529 1.00 89.00 162 VAL A CA 1
ATOM 1257 C C . VAL A 1 162 ? -12.343 2.135 0.422 1.00 89.00 162 VAL A C 1
ATOM 1259 O O . VAL A 1 162 ? -12.267 3.201 -0.182 1.00 89.00 162 VAL A O 1
ATOM 1262 N N . TYR A 1 163 ? -11.595 1.072 0.132 1.00 91.69 163 TYR A N 1
ATOM 1263 C CA . TYR A 1 163 ? -10.706 0.992 -1.024 1.00 91.69 163 TYR A CA 1
ATOM 1264 C C . TYR A 1 163 ? -11.350 0.118 -2.091 1.00 91.69 163 TYR A C 1
ATOM 1266 O O . TYR A 1 163 ? -11.822 -0.984 -1.795 1.00 91.69 163 TYR A O 1
ATOM 1274 N N . GLU A 1 164 ? -11.357 0.597 -3.328 1.00 90.56 164 GLU A N 1
ATOM 1275 C CA . GLU A 1 164 ? -11.929 -0.113 -4.469 1.00 90.56 164 GLU A CA 1
ATOM 1276 C C . GLU A 1 164 ? -10.985 -0.026 -5.665 1.00 90.56 164 GLU A C 1
ATOM 1278 O O . GLU A 1 164 ? -10.338 0.998 -5.881 1.00 90.56 164 GLU A O 1
ATOM 1283 N N . GLY A 1 165 ? -10.934 -1.089 -6.464 1.00 87.25 165 GLY A N 1
ATOM 1284 C CA . GLY A 1 165 ? -10.217 -1.100 -7.734 1.00 87.25 165 GLY A CA 1
ATOM 1285 C C . GLY A 1 165 ? -11.063 -1.726 -8.829 1.00 87.25 165 GLY A C 1
ATOM 1286 O O . GLY A 1 165 ? -11.786 -2.697 -8.590 1.00 87.25 165 GLY A O 1
ATOM 1287 N N . ARG A 1 166 ? -10.993 -1.156 -10.035 1.00 84.75 166 ARG A N 1
ATOM 1288 C CA . ARG A 1 166 ? -11.655 -1.676 -11.240 1.00 84.75 166 ARG A CA 1
ATOM 1289 C C . ARG A 1 166 ? -10.702 -1.586 -12.426 1.00 84.75 166 ARG A C 1
ATOM 1291 O O . ARG A 1 166 ? -10.077 -0.549 -12.625 1.00 84.75 166 ARG A O 1
ATOM 1298 N N . ARG A 1 167 ? -10.621 -2.658 -13.215 1.00 77.50 167 ARG A N 1
ATOM 1299 C CA . ARG A 1 167 ? -10.020 -2.637 -14.557 1.00 77.50 167 ARG A CA 1
ATOM 1300 C C . ARG A 1 167 ? -11.122 -2.383 -15.582 1.00 77.50 167 ARG A C 1
ATOM 1302 O O . ARG A 1 167 ? -12.175 -3.019 -15.500 1.00 77.50 167 ARG A O 1
ATOM 1309 N N . ALA A 1 168 ? -10.898 -1.463 -16.520 1.00 61.59 168 ALA A N 1
ATOM 1310 C CA . ALA A 1 168 ? -11.760 -1.366 -17.696 1.00 61.59 168 ALA A CA 1
ATOM 1311 C C . ALA A 1 168 ? -11.649 -2.671 -18.504 1.00 61.59 168 ALA A C 1
ATOM 1313 O O . ALA A 1 168 ? -10.545 -3.192 -18.677 1.00 61.59 168 ALA A O 1
ATOM 1314 N N . LEU A 1 169 ? -12.797 -3.219 -18.909 1.00 51.84 169 LEU A N 1
ATOM 1315 C CA . LEU A 1 169 ? -12.886 -4.385 -19.793 1.00 51.84 169 LEU A CA 1
ATOM 1316 C C . LEU A 1 169 ? -12.646 -3.982 -21.247 1.00 51.84 169 LEU A C 1
ATOM 1318 O O . LEU A 1 169 ? -13.118 -2.885 -21.622 1.00 51.84 169 LEU A O 1
#

Foldseek 3Di:
DDDPDPQQAAPQQRHGDDDPVCSVVSHDPVRVVLVVLVVVVVVDPDPPLKAWWKDQPPDDTDGQDFDQQQDSNEAAFQADDRNLLRVLLSVVCVLQVCSVVQNCCRRDPCNPPRDDDPSNVCSNVSSVVPGNHDDQKDKDALVNVQVVCVVVVHHGDRGRMMIMIHGDD